Protein AF-A0A6N2LBJ3-F1 (afdb_monomer_lite)

Foldseek 3Di:
DDPVVVCVVCVQVVVLVVCCVPPVPCSPPRPPVPDDPVPDPVVVVVLVVVLVPDDDDPDDPQKDKDFQDDPPDDADDPDDFPQWGNWDDDPPDRDIDTGDGFPRSVVRVCVVQQQDDDDDPDPGDDDDDDDPDQFDWDADPRTIITMDGNVGRPDHDRDPSHDDPPDDDDPD

pLDDT: mean 72.9, std 18.28, range [30.58, 94.81]

Structure (mmCIF, N/CA/C/O backbone):
data_AF-A0A6N2LBJ3-F1
#
_entry.id   AF-A0A6N2LBJ3-F1
#
loop_
_atom_site.group_PDB
_atom_site.id
_atom_site.type_symbol
_atom_site.label_atom_id
_atom_site.label_alt_id
_atom_site.label_comp_id
_atom_site.label_asym_id
_atom_site.label_entity_id
_atom_site.label_seq_id
_atom_site.pdbx_PDB_ins_code
_atom_site.Cartn_x
_atom_site.Cartn_y
_atom_site.Cartn_z
_atom_site.occupancy
_atom_site.B_iso_or_equiv
_atom_site.auth_seq_id
_atom_site.auth_comp_id
_atom_site.auth_asym_id
_atom_site.auth_atom_id
_atom_site.pdbx_PDB_model_num
ATOM 1 N N . MET A 1 1 ? 13.297 -5.757 29.229 1.00 62.41 1 MET A N 1
ATOM 2 C CA . MET A 1 1 ? 13.564 -4.381 28.746 1.00 62.41 1 MET A CA 1
ATOM 3 C C . MET A 1 1 ? 12.261 -3.827 28.187 1.00 62.41 1 MET A C 1
ATOM 5 O O . MET A 1 1 ? 11.636 -4.524 27.401 1.00 62.41 1 MET A O 1
ATOM 9 N N . THR A 1 2 ? 11.786 -2.661 28.629 1.00 90.44 2 THR A N 1
ATOM 10 C CA . THR A 1 2 ? 10.512 -2.104 28.129 1.00 90.44 2 THR A CA 1
ATOM 11 C C . THR A 1 2 ? 10.765 -1.243 26.895 1.00 90.44 2 THR A C 1
ATOM 13 O O . THR A 1 2 ? 11.829 -0.637 26.773 1.00 90.44 2 THR A O 1
ATOM 16 N N . PHE A 1 3 ? 9.781 -1.131 25.996 1.00 77.00 3 PHE A N 1
ATOM 17 C CA . PHE A 1 3 ? 9.889 -0.244 24.828 1.00 77.00 3 PHE A CA 1
ATOM 18 C C . PHE A 1 3 ? 10.229 1.198 25.238 1.00 77.00 3 PHE A C 1
ATOM 20 O O . PHE A 1 3 ? 11.036 1.860 24.594 1.00 77.00 3 PHE A O 1
ATOM 27 N N . LYS A 1 4 ? 9.681 1.661 26.369 1.00 82.50 4 LYS A N 1
ATOM 28 C CA . LYS A 1 4 ? 9.982 2.980 26.935 1.00 82.50 4 LYS A CA 1
ATOM 29 C C . LYS A 1 4 ? 11.459 3.128 27.316 1.00 82.50 4 LYS A C 1
ATOM 31 O O . LYS A 1 4 ? 12.048 4.155 26.995 1.00 82.50 4 LYS A O 1
ATOM 36 N N . SER A 1 5 ? 12.066 2.127 27.964 1.00 87.00 5 SER A N 1
ATOM 37 C CA . SER A 1 5 ? 13.490 2.207 28.322 1.00 87.00 5 SER A CA 1
ATOM 38 C C . SER A 1 5 ? 14.385 2.121 27.086 1.00 87.00 5 SER A C 1
ATOM 40 O O . SER A 1 5 ? 15.356 2.862 26.999 1.00 87.00 5 SER A O 1
ATOM 42 N N . TRP A 1 6 ? 14.025 1.286 26.107 1.00 89.00 6 TRP A N 1
ATOM 43 C CA . TRP A 1 6 ? 14.729 1.192 24.825 1.00 89.00 6 TRP A CA 1
ATOM 44 C C . TRP A 1 6 ? 14.686 2.517 24.050 1.00 89.00 6 TRP A C 1
ATOM 46 O O . TRP A 1 6 ? 15.709 2.995 23.573 1.00 89.00 6 TRP A O 1
ATOM 56 N N . LEU A 1 7 ? 13.520 3.167 23.994 1.00 83.31 7 LEU A N 1
ATOM 57 C CA . LEU A 1 7 ? 13.337 4.427 23.274 1.00 83.31 7 LEU A CA 1
ATOM 58 C C . LEU A 1 7 ? 14.059 5.611 23.946 1.00 83.31 7 LEU A C 1
ATOM 60 O O . LEU A 1 7 ? 14.449 6.560 23.271 1.00 83.31 7 LEU A O 1
ATOM 64 N N . HIS A 1 8 ? 14.231 5.589 25.270 1.00 83.19 8 HIS A N 1
ATOM 65 C CA . HIS A 1 8 ? 15.013 6.607 25.988 1.00 83.19 8 HIS A CA 1
ATOM 66 C C . HIS A 1 8 ? 16.525 6.448 25.792 1.00 83.19 8 HIS A C 1
ATOM 68 O O . HIS A 1 8 ? 17.250 7.432 25.876 1.00 83.19 8 HIS A O 1
ATOM 74 N N . GLN A 1 9 ? 16.997 5.236 25.498 1.00 87.88 9 GLN A N 1
ATOM 75 C CA . GLN A 1 9 ? 18.412 4.955 25.227 1.00 87.88 9 GLN A CA 1
ATOM 76 C C . GLN A 1 9 ? 18.836 5.318 23.793 1.00 87.88 9 GLN A C 1
ATOM 78 O O . GLN A 1 9 ? 20.005 5.176 23.450 1.00 87.88 9 GLN A O 1
ATOM 83 N N . ARG A 1 10 ? 17.893 5.767 22.956 1.00 81.81 10 ARG A N 1
ATOM 84 C CA . ARG A 1 10 ? 18.060 6.007 21.517 1.00 81.81 10 ARG A CA 1
ATOM 85 C C . ARG A 1 10 ? 17.822 7.490 21.184 1.00 81.81 10 ARG A C 1
ATOM 87 O O . ARG A 1 10 ? 16.743 7.836 20.681 1.00 81.81 10 ARG A O 1
ATOM 94 N N . PRO A 1 11 ? 18.768 8.393 21.506 1.00 78.94 11 PRO A N 1
ATOM 95 C CA . PRO A 1 11 ? 18.626 9.828 21.242 1.00 78.94 11 PRO A CA 1
ATOM 96 C C . PRO A 1 11 ? 18.380 10.142 19.756 1.00 78.94 11 PRO A C 1
ATOM 98 O O . PRO A 1 11 ? 17.649 11.083 19.444 1.00 78.94 11 PRO A O 1
ATOM 101 N N . GLU A 1 12 ? 18.889 9.317 18.840 1.00 71.44 12 GLU A N 1
ATOM 102 C CA . GLU A 1 12 ? 18.659 9.417 17.399 1.00 71.44 12 GLU A CA 1
ATOM 103 C C . GLU A 1 12 ? 17.180 9.220 17.023 1.00 71.44 12 GLU A C 1
ATOM 105 O O . GLU A 1 12 ? 16.628 9.984 16.230 1.00 71.44 12 GLU A O 1
ATOM 110 N N . VAL A 1 13 ? 16.491 8.265 17.658 1.00 77.19 13 VAL A N 1
ATOM 111 C CA . VAL A 1 13 ? 15.068 7.978 17.398 1.00 77.19 13 VAL A CA 1
ATOM 112 C C . VAL A 1 13 ? 14.174 9.078 17.976 1.00 77.19 13 VAL A C 1
ATOM 114 O O . VAL A 1 13 ? 13.151 9.435 17.388 1.00 77.19 13 VAL A O 1
ATOM 117 N N . GLN A 1 14 ? 14.565 9.667 19.109 1.00 74.25 14 GLN A N 1
ATOM 118 C CA . GLN A 1 14 ? 13.879 10.837 19.661 1.00 74.25 14 GLN A CA 1
ATOM 119 C C . GLN A 1 14 ? 14.032 12.047 18.738 1.00 74.25 14 GLN A C 1
ATOM 121 O O . GLN A 1 14 ? 13.033 12.691 18.420 1.00 74.25 14 GLN A O 1
ATOM 126 N N . ALA A 1 15 ? 15.247 12.327 18.261 1.00 67.00 15 ALA A N 1
ATOM 127 C CA . ALA A 1 15 ? 15.507 13.419 17.325 1.00 67.00 15 ALA A CA 1
ATOM 128 C C . ALA A 1 15 ? 14.689 13.263 16.033 1.00 67.00 15 ALA A C 1
ATOM 130 O O . ALA A 1 15 ? 14.056 14.218 15.587 1.00 67.00 15 ALA A O 1
ATOM 131 N N . ILE A 1 16 ? 14.612 12.039 15.504 1.00 63.88 16 ILE A N 1
ATOM 132 C CA . ILE A 1 16 ? 13.735 11.642 14.396 1.00 63.88 16 ILE A CA 1
ATOM 133 C C . ILE A 1 16 ? 12.260 11.950 14.696 1.00 63.88 16 ILE A C 1
ATOM 135 O O . ILE A 1 16 ? 11.566 12.587 13.907 1.00 63.88 16 ILE A O 1
ATOM 139 N N . LYS A 1 17 ? 11.755 11.532 15.859 1.00 70.56 17 LYS A N 1
ATOM 140 C CA . LYS A 1 17 ? 10.356 11.757 16.250 1.00 70.56 17 LYS A CA 1
ATOM 141 C C . LYS A 1 17 ? 10.015 13.250 16.326 1.00 70.56 17 LYS A C 1
ATOM 143 O O . LYS A 1 17 ? 8.909 13.648 15.954 1.00 70.56 17 LYS A O 1
ATOM 148 N N . TRP A 1 18 ? 10.944 14.071 16.811 1.00 61.84 18 TRP A N 1
ATOM 149 C CA . TRP A 1 18 ? 10.791 15.526 16.858 1.00 61.84 18 TRP A CA 1
ATOM 150 C C . TRP A 1 18 ? 10.906 16.166 15.471 1.00 61.84 18 TRP A C 1
ATOM 152 O O . TRP A 1 18 ? 10.108 17.048 15.146 1.00 61.84 18 TRP A O 1
ATOM 162 N N . SER A 1 19 ? 11.824 15.693 14.624 1.00 57.94 19 SER A N 1
ATOM 163 C CA . SER A 1 19 ? 12.007 16.215 13.266 1.00 57.94 19 SER A CA 1
ATOM 164 C C . SER A 1 19 ? 10.807 15.918 12.365 1.00 57.94 19 SER A C 1
ATOM 166 O O . SER A 1 19 ? 10.361 16.820 11.661 1.00 57.94 19 SER A O 1
ATOM 168 N N . ILE A 1 20 ? 10.198 14.730 12.471 1.00 58.88 20 ILE A N 1
ATOM 169 C CA . ILE A 1 20 ? 8.958 14.369 11.757 1.00 58.88 20 ILE A CA 1
ATOM 170 C C . ILE A 1 20 ?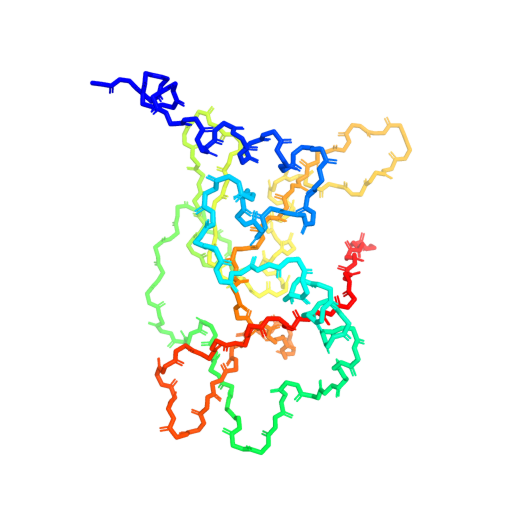 7.823 15.347 12.087 1.00 58.88 20 ILE A C 1
ATOM 172 O O . ILE A 1 20 ? 7.071 15.750 11.201 1.00 58.88 20 ILE A O 1
ATOM 176 N N . ARG A 1 21 ? 7.694 15.745 13.360 1.00 59.72 21 ARG A N 1
ATOM 177 C CA . ARG A 1 21 ? 6.622 16.645 13.817 1.00 59.72 21 ARG A CA 1
ATOM 178 C C . ARG A 1 21 ? 6.815 18.088 13.371 1.00 59.72 21 ARG A C 1
ATOM 180 O O . ARG A 1 21 ? 5.830 18.773 13.127 1.00 59.72 21 ARG A O 1
ATOM 187 N N . LEU A 1 22 ? 8.061 18.551 13.309 1.00 52.19 22 LEU A N 1
ATOM 188 C CA . LEU A 1 22 ? 8.379 19.954 13.041 1.00 52.19 22 LEU A CA 1
ATOM 189 C C . LEU A 1 22 ? 8.656 20.222 11.558 1.00 52.19 22 LEU A C 1
ATOM 191 O O . LEU A 1 22 ? 8.370 21.314 11.074 1.00 52.19 22 LEU A O 1
ATOM 195 N N . ARG A 1 23 ? 9.247 19.258 10.842 1.00 56.25 23 ARG A N 1
ATOM 196 C CA . ARG A 1 23 ? 9.710 19.387 9.450 1.00 56.25 23 ARG A CA 1
ATOM 197 C C . ARG A 1 23 ? 9.672 18.025 8.734 1.00 56.25 23 ARG A C 1
ATOM 199 O O . ARG A 1 23 ? 10.729 17.439 8.496 1.00 56.25 23 ARG A O 1
ATOM 206 N N . PRO A 1 24 ? 8.484 17.528 8.344 1.00 52.44 24 PRO A N 1
ATOM 207 C CA . PRO A 1 24 ? 8.323 16.187 7.771 1.00 52.44 24 PRO A CA 1
ATOM 208 C C . PRO A 1 24 ? 9.197 15.914 6.530 1.00 52.44 24 PRO A C 1
ATOM 210 O O . PRO A 1 24 ? 9.611 14.780 6.325 1.00 52.44 24 PRO A O 1
ATOM 213 N N . GLY A 1 25 ? 9.564 16.940 5.750 1.00 47.69 25 GLY A N 1
ATOM 214 C CA . GLY A 1 25 ? 10.448 16.798 4.581 1.00 47.69 25 GLY A CA 1
ATOM 215 C C . GLY A 1 25 ? 11.942 16.591 4.884 1.00 47.69 25 GLY A C 1
ATOM 216 O O . GLY A 1 25 ? 12.668 16.119 4.019 1.00 47.69 25 GLY A O 1
ATOM 217 N N . ARG A 1 26 ? 12.422 16.900 6.099 1.00 50.78 26 ARG A N 1
ATOM 218 C CA . ARG A 1 26 ? 13.834 16.700 6.503 1.00 50.78 26 ARG A CA 1
ATOM 219 C C . ARG A 1 26 ? 14.096 15.340 7.152 1.00 50.78 26 ARG A C 1
ATOM 221 O O . ARG A 1 26 ? 15.224 15.053 7.539 1.00 50.78 26 ARG A O 1
ATOM 228 N N . PHE A 1 27 ? 13.077 14.497 7.289 1.00 50.72 27 PHE A N 1
ATOM 229 C CA . PHE A 1 27 ? 13.202 13.215 7.979 1.00 50.72 27 PHE A CA 1
ATOM 230 C C . PHE A 1 27 ? 14.211 12.258 7.312 1.00 50.72 27 PHE A C 1
ATOM 232 O O . PHE A 1 27 ? 14.890 11.509 8.006 1.00 50.72 27 PHE A O 1
ATOM 239 N N . PHE A 1 28 ? 14.382 12.346 5.992 1.00 48.75 28 PHE A N 1
ATOM 240 C CA . PHE A 1 28 ? 15.363 11.548 5.247 1.00 48.75 28 PHE A CA 1
ATOM 241 C C . PHE A 1 28 ? 16.806 12.071 5.340 1.00 48.75 28 PHE A C 1
ATOM 243 O O . PHE A 1 28 ? 17.708 11.464 4.773 1.00 48.75 28 PHE A O 1
ATOM 250 N N . THR A 1 29 ? 17.045 13.184 6.042 1.00 46.34 29 THR A N 1
ATOM 251 C CA . THR A 1 29 ? 18.390 13.757 6.195 1.00 46.34 29 THR A CA 1
ATOM 252 C C . THR A 1 29 ? 18.971 13.424 7.567 1.00 46.34 29 THR A C 1
ATOM 254 O O . THR A 1 29 ? 18.375 13.733 8.600 1.00 46.34 29 THR A O 1
ATOM 257 N N . ILE A 1 30 ? 20.151 12.797 7.584 1.00 48.06 30 ILE A N 1
ATOM 258 C CA . ILE A 1 30 ? 20.900 12.496 8.814 1.00 48.06 30 ILE A CA 1
ATOM 259 C C . ILE A 1 30 ? 21.291 13.827 9.489 1.00 48.06 30 ILE A C 1
ATOM 261 O O . ILE A 1 30 ? 21.749 14.731 8.780 1.00 48.06 30 ILE A O 1
ATOM 265 N N . PRO A 1 31 ? 21.130 13.992 10.818 1.00 54.44 31 PRO A N 1
ATOM 266 C CA . PRO A 1 31 ? 21.597 15.178 11.540 1.00 54.44 31 PRO A CA 1
ATOM 267 C C . PRO A 1 31 ? 23.095 15.427 11.318 1.00 54.44 31 PRO A C 1
ATOM 269 O O . PRO A 1 31 ? 23.885 14.492 11.402 1.00 54.44 31 PRO A O 1
ATOM 272 N N . GLU A 1 32 ? 23.495 16.681 11.083 1.00 52.91 32 GLU A N 1
ATOM 273 C CA . GLU A 1 32 ? 24.886 17.069 10.767 1.00 52.91 32 GLU A CA 1
ATOM 274 C C . GLU A 1 32 ? 25.928 16.519 11.750 1.00 52.91 32 GLU A C 1
ATOM 276 O O . GLU A 1 32 ? 26.997 16.096 11.326 1.00 52.91 32 GLU A O 1
ATOM 281 N N . GLY A 1 33 ? 25.604 16.440 13.045 1.00 53.94 33 GLY A N 1
ATOM 282 C CA . GLY A 1 33 ? 26.514 15.919 14.075 1.00 53.94 33 GLY A CA 1
ATOM 283 C C . GLY A 1 33 ? 26.801 14.412 14.006 1.00 53.94 33 GLY A C 1
ATOM 284 O O . GLY A 1 33 ? 27.614 13.924 14.783 1.00 53.94 33 GLY A O 1
ATOM 285 N N . LEU A 1 34 ? 26.134 13.676 13.111 1.00 52.09 34 LEU A N 1
ATOM 286 C CA . LEU A 1 34 ? 26.335 12.241 12.876 1.00 52.09 34 LEU A CA 1
ATOM 287 C C . LEU A 1 34 ? 26.928 11.946 11.484 1.00 52.09 34 LEU A C 1
ATOM 289 O O . LEU A 1 34 ? 27.088 10.777 11.135 1.00 52.09 34 LEU A O 1
ATOM 293 N N . ARG A 1 35 ? 27.235 12.976 10.680 1.00 48.31 35 ARG A N 1
ATOM 294 C CA . ARG A 1 35 ? 27.791 12.825 9.325 1.00 48.31 35 ARG A CA 1
ATOM 295 C C . ARG A 1 35 ? 29.319 12.743 9.364 1.00 48.31 35 ARG A C 1
ATOM 297 O O . ARG A 1 35 ? 29.972 13.461 10.118 1.00 48.31 35 ARG A O 1
ATOM 304 N N . THR A 1 36 ? 29.908 11.902 8.516 1.00 45.16 36 THR A N 1
ATOM 305 C CA . THR A 1 36 ? 31.352 11.942 8.240 1.00 45.16 36 THR A CA 1
ATOM 306 C C . THR A 1 36 ? 31.714 13.254 7.519 1.00 45.16 36 THR A C 1
ATOM 308 O O . THR A 1 36 ? 30.928 13.692 6.678 1.00 45.16 36 THR A O 1
ATOM 311 N N . PRO A 1 37 ? 32.892 13.871 7.762 1.00 46.31 37 PRO A N 1
ATOM 312 C CA . PRO A 1 37 ? 33.251 15.208 7.251 1.00 46.31 37 PRO A CA 1
ATOM 313 C C . PRO A 1 37 ? 33.199 15.423 5.723 1.00 46.31 37 PRO A C 1
ATOM 315 O O . PRO A 1 37 ? 33.347 16.552 5.266 1.00 46.31 37 PRO A O 1
ATOM 318 N N . GLN A 1 38 ? 33.003 14.371 4.924 1.00 43.09 38 GLN A N 1
ATOM 319 C CA . GLN A 1 38 ? 32.911 14.446 3.462 1.00 43.09 38 GLN A CA 1
ATOM 320 C C . GLN A 1 38 ? 31.511 14.784 2.919 1.00 43.09 38 GLN A C 1
ATOM 322 O O . GLN A 1 38 ? 31.403 15.157 1.755 1.00 43.09 38 GLN A O 1
ATOM 327 N N . GLU A 1 39 ? 30.452 14.725 3.730 1.00 43.53 39 GLU A N 1
ATOM 328 C CA . GLU A 1 39 ? 29.080 15.050 3.301 1.00 43.53 39 GLU A CA 1
ATOM 329 C C . GLU A 1 39 ? 28.678 16.462 3.749 1.00 43.53 39 GLU A C 1
ATOM 331 O O . GLU A 1 39 ? 27.759 16.672 4.545 1.00 43.53 39 GLU A O 1
ATOM 336 N N . SER A 1 40 ? 29.425 17.457 3.272 1.00 44.34 40 SER A N 1
ATOM 337 C CA . SER A 1 40 ? 29.132 18.865 3.524 1.00 44.34 40 SER A CA 1
ATOM 338 C C . SER A 1 40 ? 27.901 19.333 2.732 1.00 44.34 40 SER A C 1
ATOM 340 O O . SER A 1 40 ? 27.560 18.797 1.676 1.00 44.34 40 SER A O 1
ATOM 342 N N . GLN A 1 41 ? 27.239 20.361 3.272 1.00 49.75 41 GLN A N 1
ATOM 343 C CA . GLN A 1 41 ? 25.967 21.003 2.886 1.00 49.75 41 GLN A CA 1
ATOM 344 C C . GLN A 1 41 ? 25.716 21.245 1.380 1.00 49.75 41 GLN A C 1
ATOM 346 O O . GLN A 1 41 ? 24.588 21.528 0.978 1.00 49.75 41 GLN A O 1
ATOM 351 N N . HIS A 1 42 ? 26.737 21.113 0.536 1.00 45.78 42 HIS A N 1
ATOM 352 C CA . HIS A 1 42 ? 26.628 21.183 -0.916 1.00 45.78 42 HIS A CA 1
ATOM 353 C C . HIS A 1 42 ? 25.847 19.996 -1.508 1.00 45.78 42 HIS A C 1
ATOM 355 O O . HIS A 1 42 ? 25.098 20.176 -2.465 1.00 45.78 42 HIS A O 1
ATOM 361 N N . GLY A 1 43 ? 25.958 18.800 -0.915 1.00 49.03 43 GLY A N 1
ATOM 362 C CA . GLY A 1 43 ? 25.286 17.592 -1.411 1.00 49.03 43 GLY A CA 1
ATOM 363 C C . GLY A 1 43 ? 23.758 17.668 -1.348 1.00 49.03 43 GLY A C 1
ATOM 364 O O . GLY A 1 43 ? 23.089 17.281 -2.301 1.00 49.03 43 GLY A O 1
ATOM 365 N N . ASP A 1 44 ? 23.207 18.239 -0.272 1.00 48.72 44 ASP A N 1
ATOM 366 C CA . ASP A 1 44 ? 21.755 18.322 -0.053 1.00 48.72 44 ASP A CA 1
ATOM 367 C C . ASP A 1 44 ? 21.091 19.354 -0.984 1.00 48.72 44 ASP A C 1
ATOM 369 O O . ASP A 1 44 ? 20.057 19.069 -1.586 1.00 48.72 44 ASP A O 1
ATOM 373 N N . ALA A 1 45 ? 21.706 20.528 -1.171 1.00 53.97 45 ALA A N 1
ATOM 374 C CA . ALA A 1 45 ? 21.191 21.561 -2.076 1.00 53.97 45 ALA A CA 1
ATOM 375 C C . ALA A 1 45 ? 21.307 21.149 -3.554 1.00 53.97 45 ALA A C 1
ATOM 377 O O . ALA A 1 45 ? 20.380 21.372 -4.336 1.00 53.97 45 ALA A O 1
ATOM 378 N N . VAL A 1 46 ? 22.417 20.504 -3.934 1.00 56.12 46 VAL A N 1
ATOM 379 C CA . VAL A 1 46 ? 22.599 19.944 -5.280 1.00 56.12 46 VAL A CA 1
ATOM 380 C C . VAL A 1 46 ? 21.634 18.783 -5.511 1.00 56.12 46 VAL A C 1
ATOM 382 O O . VAL A 1 46 ? 21.038 18.713 -6.584 1.00 56.12 46 VAL A O 1
ATOM 385 N N . MET A 1 47 ? 21.406 17.910 -4.524 1.00 49.94 47 MET A N 1
ATOM 386 C CA . MET A 1 47 ? 20.408 16.841 -4.617 1.00 49.94 47 MET A CA 1
ATOM 387 C C . MET A 1 47 ? 19.001 17.414 -4.789 1.00 49.94 47 MET A C 1
ATOM 389 O O . MET A 1 47 ? 18.303 17.003 -5.710 1.00 49.94 47 MET A O 1
ATOM 393 N N . GLU A 1 48 ? 18.587 18.384 -3.969 1.00 53.16 48 GLU A N 1
ATOM 394 C CA . GLU A 1 48 ? 17.257 18.999 -4.066 1.00 53.16 48 GLU A CA 1
ATOM 395 C C . GLU A 1 48 ? 17.055 19.698 -5.418 1.00 53.16 48 GLU A C 1
ATOM 397 O O . GLU A 1 48 ? 16.028 19.499 -6.070 1.00 53.16 48 GLU A O 1
ATOM 402 N N . ALA A 1 49 ? 18.050 20.459 -5.886 1.00 59.03 49 ALA A N 1
ATOM 403 C CA . ALA A 1 49 ? 18.017 21.085 -7.204 1.00 59.03 49 ALA A CA 1
ATOM 404 C C . ALA A 1 49 ? 17.962 20.037 -8.327 1.00 59.03 49 ALA A C 1
ATOM 406 O O . ALA A 1 49 ? 17.139 20.146 -9.230 1.00 59.03 49 ALA A O 1
ATOM 407 N N . THR A 1 50 ? 18.764 18.975 -8.248 1.00 52.69 50 THR A N 1
ATOM 408 C CA . THR A 1 50 ? 18.769 17.903 -9.254 1.00 52.69 50 THR A CA 1
ATOM 409 C C . THR A 1 50 ? 17.439 17.148 -9.268 1.00 52.69 50 THR A C 1
ATOM 411 O O . THR A 1 50 ? 16.905 16.870 -10.337 1.00 52.69 50 THR A O 1
ATOM 414 N N . VAL A 1 51 ? 16.861 16.849 -8.102 1.00 52.97 51 VAL A N 1
ATOM 415 C CA . VAL A 1 51 ? 15.553 16.191 -7.962 1.00 52.97 51 VAL A CA 1
ATOM 416 C C . VAL A 1 51 ? 14.433 17.059 -8.539 1.00 52.97 51 VAL A C 1
ATOM 418 O O . VAL A 1 51 ? 13.605 16.548 -9.286 1.00 52.97 51 VAL A O 1
ATOM 421 N N . ARG A 1 52 ? 14.441 18.375 -8.286 1.00 52.78 52 ARG A N 1
ATOM 422 C CA . ARG A 1 52 ? 13.443 19.309 -8.841 1.00 52.78 52 ARG A CA 1
ATOM 423 C C . ARG A 1 52 ? 13.499 19.441 -10.363 1.00 52.78 52 ARG A C 1
ATOM 425 O O . ARG A 1 52 ? 12.472 19.708 -10.977 1.00 52.78 52 ARG A O 1
ATOM 432 N N . VAL A 1 53 ? 14.680 19.294 -10.963 1.00 50.34 53 VAL A N 1
ATOM 433 C CA . VAL A 1 53 ? 14.884 19.451 -12.415 1.00 50.34 53 VAL A CA 1
ATOM 434 C C . VAL A 1 53 ? 14.646 18.131 -13.167 1.00 50.34 53 VAL A C 1
ATOM 436 O O . VAL A 1 53 ? 14.466 18.131 -14.385 1.00 50.34 53 VAL A O 1
ATOM 439 N N . ARG A 1 54 ? 14.587 16.991 -12.463 1.00 53.97 54 ARG A N 1
ATOM 440 C CA . ARG A 1 54 ? 14.270 15.688 -13.062 1.00 53.97 54 ARG A CA 1
ATOM 441 C C . ARG A 1 54 ? 12.799 15.627 -13.473 1.00 53.97 54 ARG A C 1
ATOM 443 O O . ARG A 1 54 ? 11.918 15.328 -12.676 1.00 53.97 54 ARG A O 1
ATOM 450 N N . ASN A 1 55 ? 12.558 15.845 -14.758 1.00 46.88 55 ASN A N 1
ATOM 451 C CA . ASN A 1 55 ? 11.337 15.455 -15.449 1.00 46.88 55 ASN A CA 1
ATOM 452 C C . ASN A 1 55 ? 11.641 14.194 -16.272 1.00 46.88 55 ASN A C 1
ATOM 454 O O . ASN A 1 55 ? 12.568 14.195 -17.081 1.00 46.88 55 ASN A O 1
ATOM 458 N N . GLY A 1 56 ? 10.901 13.109 -16.050 1.00 52.28 56 GLY A N 1
ATOM 459 C CA . GLY A 1 56 ? 11.086 11.865 -16.791 1.00 52.28 56 GLY A CA 1
ATOM 460 C C . GLY A 1 56 ? 9.942 10.881 -16.575 1.00 52.28 56 GLY A C 1
ATOM 461 O O . GLY A 1 56 ? 9.308 10.862 -15.522 1.00 52.28 56 GLY A O 1
ATOM 462 N N . SER A 1 57 ? 9.681 10.050 -17.585 1.00 57.84 57 SER A N 1
ATOM 463 C CA . SER A 1 57 ? 8.746 8.928 -17.472 1.00 57.84 57 SER A CA 1
ATOM 464 C C . SER A 1 57 ? 9.421 7.772 -16.734 1.00 57.84 57 SER A C 1
ATOM 466 O O . SER A 1 57 ? 10.481 7.310 -17.149 1.00 57.84 57 SER A O 1
ATOM 468 N N . VAL A 1 58 ? 8.797 7.280 -15.660 1.00 62.97 58 VAL A N 1
ATOM 469 C CA . VAL A 1 58 ? 9.258 6.083 -14.919 1.00 62.97 58 VAL A CA 1
ATOM 470 C C . VAL A 1 58 ? 9.066 4.808 -15.752 1.00 62.97 58 VAL A C 1
ATOM 472 O O . VAL A 1 58 ? 9.749 3.807 -15.550 1.00 62.97 58 VAL A O 1
ATOM 475 N N . LEU A 1 59 ? 8.144 4.850 -16.716 1.00 68.00 59 LEU A N 1
ATOM 476 C CA . LEU A 1 59 ? 7.947 3.800 -17.706 1.00 68.00 59 LEU A CA 1
ATOM 477 C C . LEU A 1 59 ? 8.838 4.099 -18.911 1.00 68.00 59 LEU A C 1
ATOM 479 O O . LEU A 1 59 ? 8.556 5.016 -19.689 1.00 68.00 59 LEU A O 1
ATOM 483 N N . GLY A 1 60 ? 9.921 3.336 -19.035 1.00 70.50 60 GLY A N 1
ATOM 484 C CA . GLY A 1 60 ? 10.888 3.435 -20.121 1.00 70.50 60 GLY A CA 1
ATOM 485 C C . GLY A 1 60 ? 10.972 2.153 -20.945 1.00 70.50 60 GLY A C 1
ATOM 486 O O . GLY A 1 60 ? 10.362 1.126 -20.639 1.00 70.50 60 GLY A O 1
ATOM 487 N N . LYS A 1 61 ? 11.770 2.195 -22.015 1.00 74.62 61 LYS A N 1
ATOM 488 C CA . LYS A 1 61 ? 12.103 0.990 -22.782 1.00 74.62 61 LYS A CA 1
ATOM 489 C C . LYS A 1 61 ? 12.817 -0.007 -21.861 1.00 74.62 61 LYS A C 1
ATOM 491 O O . LYS A 1 61 ? 13.774 0.357 -21.190 1.00 74.62 61 LYS A O 1
ATOM 496 N N . GLY A 1 62 ? 12.360 -1.258 -21.849 1.00 79.69 62 GLY A N 1
ATOM 497 C CA . GLY A 1 62 ? 12.899 -2.286 -20.954 1.00 79.69 62 GLY A CA 1
ATOM 498 C C . GLY A 1 62 ? 12.296 -2.274 -19.547 1.00 79.69 62 GLY A C 1
ATOM 499 O O . GLY A 1 62 ? 12.792 -2.992 -18.686 1.00 79.69 62 GLY A O 1
ATOM 500 N N . SER A 1 63 ? 11.230 -1.511 -19.299 1.00 83.19 63 SER A N 1
ATOM 501 C CA . SER A 1 63 ? 10.392 -1.678 -18.110 1.00 83.19 63 SER A CA 1
ATOM 502 C C . SER A 1 63 ? 9.322 -2.747 -18.348 1.00 83.19 63 SER A C 1
ATOM 504 O O . SER A 1 63 ? 8.744 -2.830 -19.431 1.00 83.19 63 SER A O 1
ATOM 506 N N . ILE A 1 64 ? 9.022 -3.536 -17.321 1.00 88.62 64 ILE A N 1
ATOM 507 C CA . ILE A 1 64 ? 7.888 -4.465 -17.290 1.00 88.62 64 ILE A CA 1
ATOM 508 C C . ILE A 1 64 ? 6.993 -4.162 -16.091 1.00 88.62 64 ILE A C 1
ATOM 510 O O . ILE A 1 64 ? 7.441 -3.605 -15.087 1.00 88.62 64 ILE A O 1
ATOM 514 N N . LEU A 1 65 ? 5.729 -4.563 -16.188 1.00 89.69 65 LEU A N 1
ATOM 515 C CA . LEU A 1 65 ? 4.764 -4.454 -15.103 1.00 89.69 65 LEU A CA 1
ATOM 516 C C . LEU A 1 65 ? 4.527 -5.822 -14.485 1.00 89.69 65 LEU A C 1
ATOM 518 O O . LEU A 1 65 ? 4.093 -6.759 -15.153 1.00 89.69 65 LEU A O 1
ATOM 522 N N . LYS A 1 66 ? 4.784 -5.921 -13.186 1.00 90.06 66 LYS A N 1
ATOM 523 C CA . LYS A 1 66 ? 4.451 -7.093 -12.385 1.00 90.06 66 LYS A CA 1
ATOM 524 C C . LYS A 1 66 ? 3.214 -6.772 -11.559 1.00 90.06 66 LYS A C 1
ATOM 526 O O . LYS A 1 66 ? 3.195 -5.790 -10.825 1.00 90.06 66 LYS A O 1
ATOM 531 N N . MET A 1 67 ? 2.184 -7.602 -11.659 1.00 89.12 67 MET A N 1
ATOM 532 C CA . MET A 1 67 ? 0.984 -7.453 -10.836 1.00 89.12 67 MET A CA 1
ATOM 533 C C . MET A 1 67 ? 1.339 -7.631 -9.350 1.00 89.12 67 MET A C 1
ATOM 535 O O . MET A 1 67 ? 2.087 -8.548 -9.002 1.00 89.12 67 MET A O 1
ATOM 539 N N . TYR A 1 68 ? 0.822 -6.763 -8.473 1.00 87.00 68 TYR A N 1
ATOM 540 C CA . TYR A 1 68 ? 1.065 -6.873 -7.023 1.00 87.00 68 TYR A CA 1
ATOM 541 C C . TYR A 1 68 ? 0.410 -8.119 -6.421 1.00 87.00 68 TYR A C 1
ATOM 543 O O . TYR A 1 68 ? 0.941 -8.712 -5.484 1.00 87.00 68 TYR A O 1
ATOM 551 N N . PHE A 1 69 ? -0.744 -8.501 -6.961 1.00 81.38 69 PHE A N 1
ATOM 552 C CA . PHE A 1 69 ? -1.515 -9.659 -6.544 1.00 81.38 69 PHE A CA 1
ATOM 553 C C . PHE A 1 69 ? -1.794 -10.528 -7.765 1.00 81.38 69 PHE A C 1
ATOM 555 O O . PHE A 1 69 ? -2.560 -10.120 -8.627 1.00 81.38 69 PHE A O 1
ATOM 562 N N . PHE A 1 70 ? -1.176 -11.703 -7.862 1.00 76.81 70 PHE A N 1
ATOM 563 C CA . PHE A 1 70 ? -1.421 -12.611 -8.981 1.00 76.81 70 PHE A CA 1
ATOM 564 C C . PHE A 1 70 ? -2.566 -13.593 -8.664 1.00 76.81 70 PHE A C 1
ATOM 566 O O . PHE A 1 70 ? -2.707 -14.016 -7.510 1.00 76.81 70 PHE A O 1
ATOM 573 N N . PRO A 1 71 ? -3.379 -13.995 -9.662 1.00 72.81 71 PRO A N 1
ATOM 574 C CA . PRO A 1 71 ? -4.406 -15.018 -9.481 1.00 72.81 71 PRO A CA 1
ATOM 575 C C . PRO A 1 71 ? -3.824 -16.305 -8.880 1.00 72.81 71 PRO A C 1
ATOM 577 O O . PRO A 1 71 ? -2.820 -16.823 -9.360 1.00 72.81 71 PRO A O 1
ATOM 580 N N . GLY A 1 72 ? -4.443 -16.815 -7.813 1.00 74.19 72 GLY A N 1
ATOM 581 C CA . GLY A 1 72 ? -3.968 -18.006 -7.097 1.00 74.19 72 GLY A CA 1
ATOM 582 C C . GLY A 1 72 ? -2.948 -17.734 -5.983 1.00 74.19 72 GLY A C 1
ATOM 583 O O . GLY A 1 72 ? -2.544 -18.672 -5.292 1.00 74.19 72 GLY A O 1
ATOM 584 N N . GLN A 1 73 ? -2.556 -16.477 -5.747 1.00 79.50 73 GLN A N 1
ATOM 585 C CA . GLN A 1 73 ? -1.761 -16.123 -4.572 1.00 79.50 73 GLN A CA 1
ATOM 586 C C . GLN A 1 73 ? -2.555 -16.418 -3.291 1.00 79.50 73 GLN A C 1
ATOM 588 O O . GLN A 1 73 ? -3.658 -15.908 -3.095 1.00 79.50 73 GLN A O 1
ATOM 593 N N . ARG A 1 74 ? -1.975 -17.218 -2.388 1.00 76.88 74 ARG A N 1
ATOM 594 C CA . ARG A 1 74 ? -2.569 -17.471 -1.071 1.00 76.88 74 ARG A CA 1
ATOM 595 C C . ARG A 1 74 ? -2.581 -16.179 -0.261 1.00 76.88 74 ARG A C 1
ATOM 597 O O . ARG A 1 74 ? -1.535 -15.569 -0.044 1.00 76.88 74 ARG A O 1
ATOM 604 N N . THR A 1 75 ? -3.756 -15.786 0.206 1.00 76.00 75 THR A N 1
ATOM 605 C CA . THR A 1 75 ? -3.927 -14.691 1.158 1.00 76.00 75 THR A CA 1
ATOM 606 C C . THR A 1 75 ? -4.358 -15.263 2.494 1.00 76.00 75 THR A C 1
ATOM 608 O O . THR A 1 75 ? -5.094 -16.245 2.567 1.00 76.00 75 THR A O 1
ATOM 611 N N . SER A 1 76 ? -3.876 -14.650 3.566 1.00 75.94 76 SER A N 1
ATOM 612 C CA . SER A 1 76 ? -4.351 -14.918 4.916 1.00 75.94 76 SER A CA 1
ATOM 613 C C . SER A 1 76 ? -4.735 -13.566 5.482 1.00 75.94 76 SER A C 1
ATOM 615 O O . SER A 1 76 ? -3.877 -12.825 5.953 1.00 75.94 76 SER A O 1
ATOM 617 N N . SER A 1 77 ? -6.003 -13.193 5.341 1.00 80.69 77 SER A N 1
ATOM 618 C CA . SER A 1 77 ? -6.530 -11.943 5.893 1.00 80.69 77 SER A CA 1
ATOM 619 C C . SER A 1 77 ? -7.339 -12.250 7.148 1.00 80.69 77 SER A C 1
ATOM 621 O O . SER A 1 77 ? -8.153 -13.172 7.145 1.00 80.69 77 SER A O 1
ATOM 623 N N . HIS A 1 78 ? -7.153 -11.463 8.210 1.00 85.81 78 HIS A N 1
ATOM 624 C CA . HIS A 1 78 ? -8.037 -11.535 9.382 1.00 85.81 78 HIS A CA 1
ATOM 625 C C . HIS A 1 78 ? -9.377 -10.858 9.092 1.00 85.81 78 HIS A C 1
ATOM 627 O O . HIS A 1 78 ? -10.420 -11.305 9.559 1.00 85.81 78 HIS A O 1
ATOM 633 N N . ILE A 1 79 ? -9.348 -9.799 8.282 1.00 90.69 79 ILE A N 1
ATOM 634 C CA . ILE A 1 79 ? -10.537 -9.098 7.806 1.00 90.69 79 ILE A CA 1
ATOM 635 C C . ILE A 1 79 ? -10.651 -9.361 6.304 1.00 90.69 79 ILE A C 1
ATOM 637 O O . ILE A 1 79 ? -9.745 -9.044 5.535 1.00 90.69 79 ILE A O 1
ATOM 641 N N . GLN A 1 80 ? -11.750 -9.984 5.888 1.00 92.00 80 GLN A N 1
ATOM 642 C CA . GLN A 1 80 ? -11.979 -10.347 4.492 1.00 92.00 80 GLN A CA 1
ATOM 643 C C . GLN A 1 80 ? -12.612 -9.168 3.755 1.00 92.00 80 GLN A C 1
ATOM 645 O O . GLN A 1 80 ? -13.805 -8.912 3.894 1.00 92.00 80 GLN A O 1
ATOM 650 N N . ILE A 1 81 ? -11.802 -8.442 2.983 1.00 92.38 81 ILE A N 1
ATOM 651 C CA . ILE A 1 81 ? -12.261 -7.363 2.106 1.00 92.38 81 ILE A CA 1
ATOM 652 C C . ILE A 1 81 ? -11.827 -7.695 0.681 1.00 92.38 81 ILE A C 1
ATOM 654 O O . ILE A 1 81 ? -10.644 -7.906 0.403 1.00 92.38 81 ILE A O 1
ATOM 658 N N . HIS A 1 82 ? -12.796 -7.771 -0.232 1.00 90.31 82 HIS A N 1
ATOM 659 C CA . HIS A 1 82 ? -12.525 -8.126 -1.619 1.00 90.31 82 HIS A CA 1
ATOM 660 C C . HIS A 1 82 ? -11.591 -7.097 -2.273 1.00 90.31 82 HIS A C 1
ATOM 662 O O . HIS A 1 82 ? -11.785 -5.889 -2.153 1.00 90.31 82 HIS A O 1
ATOM 668 N N . GLY A 1 83 ? -10.549 -7.576 -2.956 1.00 90.62 83 GLY A N 1
ATOM 669 C CA . GLY A 1 83 ? -9.549 -6.711 -3.581 1.00 90.62 83 GLY A CA 1
ATOM 670 C C . GLY A 1 83 ? -8.597 -6.010 -2.602 1.00 90.62 83 GLY A C 1
ATOM 671 O O . GLY A 1 83 ? -7.835 -5.153 -3.046 1.00 90.62 83 GLY A O 1
ATOM 672 N N . ALA A 1 84 ? -8.616 -6.357 -1.312 1.00 93.00 84 ALA A N 1
ATOM 673 C CA . ALA A 1 84 ? -7.737 -5.837 -0.266 1.00 93.00 84 ALA A CA 1
ATOM 674 C C . ALA A 1 84 ? -7.089 -7.012 0.501 1.00 93.00 84 ALA A C 1
ATOM 676 O O . ALA A 1 84 ? -7.653 -7.534 1.464 1.00 93.00 84 ALA A O 1
ATOM 677 N N . PRO A 1 85 ? -5.920 -7.499 0.055 1.00 91.56 85 PRO A N 1
ATOM 678 C CA . PRO A 1 85 ? -5.283 -8.659 0.662 1.00 91.56 85 PRO A CA 1
ATOM 679 C C . PRO A 1 85 ? -4.586 -8.316 1.982 1.00 91.56 85 PRO A C 1
ATOM 681 O O . PRO A 1 85 ? -4.112 -7.199 2.193 1.00 91.56 85 PRO A O 1
ATOM 684 N N . ASN A 1 86 ? -4.452 -9.327 2.842 1.00 91.81 86 ASN A N 1
ATOM 685 C CA . ASN A 1 86 ? -3.718 -9.267 4.103 1.00 91.81 86 ASN A CA 1
ATOM 686 C C . ASN A 1 86 ? -4.147 -8.082 4.980 1.00 91.81 86 ASN A C 1
ATOM 688 O O . ASN A 1 86 ? -3.293 -7.341 5.458 1.00 91.81 86 ASN A O 1
ATOM 692 N N . VAL A 1 87 ? -5.458 -7.886 5.171 1.00 94.00 87 VAL A N 1
ATOM 693 C CA . VAL A 1 87 ? -5.969 -6.873 6.106 1.00 94.00 87 VAL A CA 1
ATOM 694 C C . VAL A 1 87 ? -5.883 -7.402 7.540 1.00 94.00 87 VAL A C 1
ATOM 696 O O . VAL A 1 87 ? -6.454 -8.454 7.856 1.00 94.00 87 VAL A O 1
ATOM 699 N N . TYR A 1 88 ? -5.201 -6.656 8.409 1.00 94.44 88 TYR A N 1
ATOM 700 C CA . TYR A 1 88 ? -5.046 -6.952 9.835 1.00 94.44 88 TYR A CA 1
ATOM 701 C C . TYR A 1 8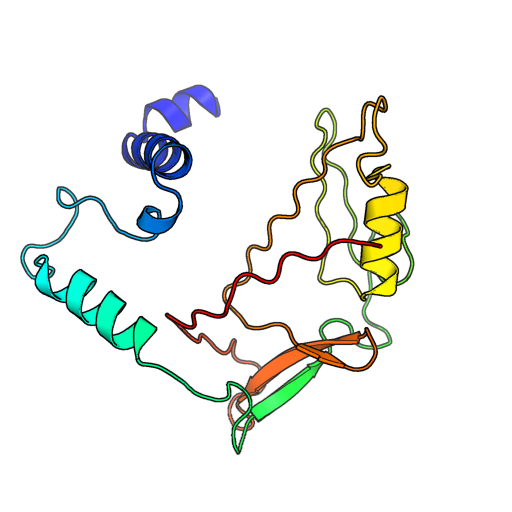8 ? -5.369 -5.725 10.680 1.00 94.44 88 TYR A C 1
ATOM 703 O O . TYR A 1 88 ? -5.080 -4.591 10.296 1.00 94.44 88 TYR A O 1
ATOM 711 N N . LYS A 1 89 ? -5.927 -5.965 11.865 1.00 94.50 89 LYS A N 1
ATOM 712 C CA . LYS A 1 89 ? -6.116 -4.962 12.912 1.00 94.50 89 LYS A CA 1
ATOM 713 C C . LYS A 1 89 ? -5.209 -5.308 14.084 1.00 94.50 89 LYS A C 1
ATOM 715 O O . LYS A 1 89 ? -5.159 -6.462 14.493 1.00 94.50 89 LYS A O 1
ATOM 720 N N . VAL A 1 90 ? -4.525 -4.311 14.631 1.00 94.00 90 VAL A N 1
ATOM 721 C CA . VAL A 1 90 ? -3.752 -4.475 15.864 1.00 94.00 90 VAL A CA 1
ATOM 722 C C . VAL A 1 90 ? -4.710 -4.459 17.058 1.00 94.00 90 VAL A C 1
ATOM 724 O O . VAL A 1 90 ? -5.559 -3.570 17.188 1.00 94.00 90 VAL A O 1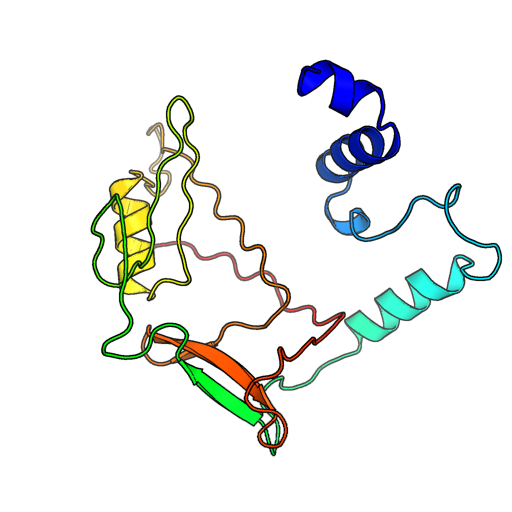
ATOM 727 N N . ASP A 1 91 ? -4.587 -5.439 17.946 1.00 93.00 91 ASP A N 1
ATOM 728 C CA . ASP A 1 91 ? -5.414 -5.508 19.148 1.00 93.00 91 ASP A CA 1
ATOM 729 C C . ASP A 1 91 ? -5.128 -4.340 20.094 1.00 93.00 91 ASP A C 1
ATOM 731 O O . ASP A 1 91 ? -3.988 -3.922 20.277 1.00 93.00 91 ASP A O 1
ATOM 735 N N . GLY A 1 92 ? -6.188 -3.765 20.666 1.00 94.56 92 GLY A N 1
ATOM 736 C CA . GLY A 1 92 ? -6.093 -2.607 21.562 1.00 94.56 92 GLY A CA 1
ATOM 737 C C . GLY A 1 92 ? -5.782 -1.260 20.891 1.00 94.56 92 GLY A C 1
ATOM 738 O O . GLY A 1 92 ? -5.847 -0.238 21.569 1.00 94.56 92 GLY A O 1
ATOM 739 N N . TYR A 1 93 ? -5.511 -1.214 19.579 1.00 94.44 93 TYR A N 1
ATOM 740 C CA . TYR A 1 93 ? -5.160 0.025 18.872 1.00 94.44 93 TYR A CA 1
ATOM 741 C C . TYR A 1 93 ? -5.996 0.244 17.598 1.00 94.44 93 TYR A C 1
ATOM 743 O O . TYR A 1 93 ? -6.375 -0.715 16.924 1.00 94.44 93 TYR A O 1
ATOM 751 N N . PRO A 1 94 ? -6.268 1.503 17.199 1.00 92.00 94 PRO A N 1
ATOM 752 C CA . PRO A 1 94 ? -6.923 1.827 15.930 1.00 92.00 94 PRO A CA 1
ATOM 753 C C . PRO A 1 94 ? -5.914 1.806 14.766 1.00 92.00 94 PRO A C 1
ATOM 755 O O . PRO A 1 94 ? -5.871 2.726 13.952 1.00 92.00 94 PRO A O 1
ATOM 758 N N . VAL A 1 95 ? -5.061 0.782 14.722 1.00 94.44 95 VAL A N 1
ATOM 759 C CA . VAL A 1 95 ? -4.005 0.617 13.719 1.00 94.44 95 VAL A CA 1
ATOM 760 C C . VAL A 1 95 ? -4.324 -0.607 12.879 1.00 94.44 95 VAL A C 1
ATOM 762 O O . VAL A 1 95 ? -4.632 -1.674 13.411 1.00 94.44 95 VAL A O 1
ATOM 765 N N . TYR A 1 96 ? -4.241 -0.430 11.566 1.00 94.81 96 TYR A N 1
ATOM 766 C CA . TYR A 1 96 ? -4.526 -1.457 10.578 1.00 94.81 96 TYR A CA 1
ATOM 767 C C . TYR A 1 96 ? -3.346 -1.572 9.621 1.00 94.81 96 TYR A C 1
ATOM 769 O O . TYR A 1 96 ? -2.676 -0.577 9.337 1.00 94.81 96 TYR A O 1
ATOM 777 N N . SER A 1 97 ? -3.107 -2.775 9.119 1.00 94.38 97 SER A N 1
ATOM 778 C CA . SER A 1 97 ? -2.176 -3.026 8.022 1.00 94.38 97 SER A CA 1
ATOM 779 C C . SER A 1 97 ? -2.888 -3.756 6.893 1.00 94.38 97 SER A C 1
ATOM 781 O O . SER A 1 97 ? -3.913 -4.409 7.097 1.00 94.38 97 SER A O 1
ATOM 783 N N . MET A 1 98 ? -2.362 -3.589 5.685 1.00 93.19 98 MET A N 1
ATOM 784 C CA . MET A 1 98 ? -2.900 -4.172 4.467 1.00 93.19 98 MET A CA 1
ATOM 785 C C . MET A 1 98 ? -1.779 -4.310 3.436 1.00 93.19 98 MET A C 1
ATOM 787 O O . MET A 1 98 ? -0.860 -3.489 3.418 1.00 93.19 98 MET A O 1
ATOM 791 N N . ALA A 1 99 ? -1.853 -5.318 2.568 1.00 92.38 99 ALA A N 1
ATOM 792 C CA . ALA A 1 99 ? -1.044 -5.342 1.351 1.00 92.38 99 ALA A CA 1
ATOM 793 C C . ALA A 1 99 ? -1.618 -4.383 0.284 1.00 92.38 99 ALA A C 1
ATOM 795 O O . ALA A 1 99 ? -2.649 -3.751 0.489 1.00 92.38 99 ALA A O 1
ATOM 796 N N . THR A 1 100 ? -0.950 -4.231 -0.861 1.00 92.81 100 THR A N 1
ATOM 797 C CA . THR A 1 100 ? -1.419 -3.316 -1.914 1.00 92.81 100 THR A CA 1
ATOM 798 C C . THR A 1 100 ? -2.828 -3.706 -2.388 1.00 92.81 100 THR A C 1
ATOM 800 O O . THR A 1 100 ? -2.995 -4.811 -2.915 1.00 92.81 100 THR A O 1
ATOM 803 N N . PRO A 1 101 ? -3.841 -2.837 -2.220 1.00 93.81 101 PRO A N 1
ATOM 804 C CA . PRO A 1 101 ? -5.206 -3.135 -2.622 1.00 93.81 101 PRO A CA 1
ATOM 805 C C . PRO A 1 101 ? -5.439 -2.763 -4.090 1.00 93.81 101 PRO A C 1
ATOM 807 O O . PRO A 1 101 ? -4.702 -1.982 -4.686 1.00 93.81 101 PRO A O 1
ATOM 810 N N . THR A 1 102 ? -6.524 -3.271 -4.657 1.00 94.12 102 THR A N 1
ATOM 811 C CA . THR A 1 102 ? -7.183 -2.659 -5.821 1.00 94.12 102 THR A CA 1
ATOM 812 C C . THR A 1 102 ? -7.838 -1.334 -5.427 1.00 94.12 102 THR A C 1
ATOM 814 O O . THR A 1 102 ? -8.095 -1.094 -4.246 1.00 94.12 102 THR A O 1
ATOM 817 N N . ILE A 1 103 ? -8.173 -0.481 -6.400 1.00 93.69 103 ILE A N 1
ATOM 818 C CA . ILE A 1 103 ? -8.917 0.761 -6.118 1.00 93.69 103 ILE A CA 1
ATOM 819 C C . ILE A 1 103 ? -10.257 0.452 -5.430 1.00 93.69 103 ILE A C 1
ATOM 821 O O . ILE A 1 103 ? -10.616 1.121 -4.463 1.00 93.69 103 ILE A O 1
ATOM 825 N N . ALA A 1 104 ? -10.976 -0.580 -5.884 1.00 94.44 104 ALA A N 1
ATOM 826 C CA . ALA A 1 104 ? -12.220 -1.019 -5.252 1.00 94.44 104 ALA A CA 1
ATOM 827 C C . ALA A 1 104 ? -11.983 -1.487 -3.806 1.00 94.44 104 ALA A C 1
ATOM 829 O O . ALA A 1 104 ? -12.635 -0.997 -2.889 1.00 94.44 104 ALA A O 1
ATOM 830 N N . GLY A 1 105 ? -10.984 -2.344 -3.578 1.00 93.94 105 GLY A N 1
ATOM 831 C CA . GLY A 1 105 ? -10.635 -2.811 -2.234 1.00 93.94 105 GLY A CA 1
ATOM 832 C C . GLY A 1 105 ? -10.219 -1.681 -1.290 1.00 93.94 105 GLY A C 1
ATOM 833 O O . GLY A 1 105 ? -10.595 -1.686 -0.122 1.00 93.94 105 GLY A O 1
ATOM 834 N N . ALA A 1 106 ? -9.505 -0.667 -1.786 1.00 93.94 106 ALA A N 1
ATOM 835 C CA . ALA A 1 106 ? -9.155 0.512 -0.997 1.00 93.94 106 ALA A CA 1
ATOM 836 C C . ALA A 1 106 ? -10.401 1.298 -0.550 1.00 93.94 106 ALA A C 1
ATOM 838 O O . ALA A 1 106 ? -10.472 1.728 0.602 1.00 93.94 106 ALA A O 1
ATOM 839 N N . LYS A 1 107 ? -11.398 1.455 -1.432 1.00 93.12 107 LYS A N 1
ATOM 840 C CA . LYS A 1 107 ? -12.683 2.087 -1.088 1.00 93.12 107 LYS A CA 1
ATOM 841 C C . LYS A 1 107 ? -13.429 1.290 -0.020 1.00 93.12 107 LYS A C 1
ATOM 843 O O . LYS A 1 107 ? -13.878 1.879 0.961 1.00 93.12 107 LYS A O 1
ATOM 848 N N . GLU A 1 108 ? -13.481 -0.031 -0.157 1.00 94.56 108 GLU A N 1
ATOM 849 C CA . GLU A 1 108 ? -14.116 -0.913 0.829 1.00 94.56 108 GLU A CA 1
ATOM 850 C C . GLU A 1 108 ? -13.425 -0.852 2.198 1.00 94.56 108 GLU A C 1
ATOM 852 O O . GLU A 1 108 ? -14.087 -0.794 3.232 1.00 94.56 108 GLU A O 1
ATOM 857 N N . VAL A 1 109 ? -12.092 -0.776 2.233 1.00 94.19 109 VAL A N 1
ATOM 858 C CA . VAL A 1 109 ? -11.333 -0.591 3.483 1.00 94.19 109 VAL A CA 1
ATOM 859 C C . VAL A 1 109 ? -11.682 0.739 4.144 1.00 94.19 109 VAL A C 1
ATOM 861 O O . VAL A 1 109 ? -11.896 0.792 5.354 1.00 94.19 109 VAL A O 1
ATOM 864 N N . LEU A 1 110 ? -11.770 1.823 3.374 1.00 92.12 110 LEU A N 1
ATOM 865 C CA . LEU A 1 110 ? -12.147 3.133 3.905 1.00 92.12 110 LEU A CA 1
ATOM 866 C C . LEU A 1 110 ? -13.589 3.138 4.433 1.00 92.12 110 LEU A C 1
ATOM 868 O O . LEU A 1 110 ? -13.831 3.662 5.523 1.00 92.12 110 LEU A O 1
ATOM 872 N N . ALA A 1 111 ? -14.518 2.493 3.725 1.00 90.75 111 ALA A N 1
ATOM 873 C CA . ALA A 1 111 ? -15.894 2.308 4.177 1.00 90.75 111 ALA A CA 1
ATOM 874 C C . ALA A 1 111 ? -15.963 1.477 5.471 1.00 90.75 111 ALA A C 1
ATOM 876 O O . ALA A 1 111 ? -16.627 1.883 6.429 1.00 90.75 111 ALA A O 1
ATOM 877 N N . TYR A 1 112 ? -15.209 0.376 5.548 1.00 92.44 112 TYR A N 1
ATOM 878 C CA . TYR A 1 112 ? -15.075 -0.458 6.746 1.00 92.44 112 TYR A CA 1
ATOM 879 C C . TYR A 1 112 ? -14.550 0.341 7.950 1.00 92.44 112 TYR A C 1
ATOM 881 O O . TYR A 1 112 ? -15.071 0.227 9.062 1.00 92.44 112 TYR A O 1
ATOM 889 N N . LEU A 1 113 ? -13.569 1.220 7.726 1.00 92.06 113 LEU A N 1
ATOM 890 C CA . LEU A 1 113 ? -13.024 2.129 8.741 1.00 92.06 113 LEU A CA 1
ATOM 891 C C . LEU A 1 113 ? -13.925 3.339 9.038 1.00 92.06 113 LEU A C 1
ATOM 893 O O . LEU A 1 113 ? -13.552 4.194 9.846 1.00 92.06 113 LEU A O 1
ATOM 897 N N . LYS A 1 114 ? -15.104 3.414 8.406 1.00 89.00 114 LYS A N 1
ATOM 898 C CA . LYS A 1 114 ? -16.074 4.511 8.520 1.00 89.00 114 LYS A CA 1
ATOM 899 C C . LYS A 1 114 ? -15.474 5.874 8.167 1.00 89.00 114 LYS A C 1
ATOM 901 O O . LYS A 1 114 ? -15.923 6.902 8.680 1.00 89.00 114 LYS A O 1
ATOM 906 N N . ALA A 1 115 ? -14.482 5.893 7.277 1.00 85.62 115 ALA A N 1
ATOM 907 C CA . ALA A 1 115 ? -13.960 7.124 6.708 1.00 85.62 115 ALA A CA 1
ATOM 908 C C . ALA A 1 115 ? -15.067 7.776 5.874 1.00 85.62 115 ALA A C 1
ATOM 910 O O . ALA A 1 115 ? -15.458 7.257 4.832 1.00 85.62 115 ALA A O 1
ATOM 911 N N . LYS A 1 116 ? -15.597 8.903 6.350 1.00 71.56 116 LYS A N 1
ATOM 912 C CA . LYS A 1 116 ? -16.591 9.694 5.622 1.00 71.56 116 LYS A CA 1
ATOM 913 C C . LYS A 1 116 ? -15.985 11.031 5.205 1.00 71.56 116 LYS A C 1
ATOM 915 O O . LYS A 1 116 ? -15.214 11.602 5.985 1.00 71.56 116 LYS A O 1
ATOM 920 N N . PRO A 1 117 ? -16.341 11.562 4.023 1.00 69.75 117 PRO A N 1
ATOM 921 C CA . PRO A 1 117 ? -16.098 12.962 3.711 1.00 69.75 117 PRO A CA 1
ATOM 922 C C . PRO A 1 117 ? -16.678 13.839 4.827 1.00 69.75 117 PRO A C 1
ATOM 924 O O . PRO A 1 117 ? -17.733 13.530 5.387 1.00 69.75 117 PRO A O 1
ATOM 927 N N . LYS A 1 118 ? -15.980 14.920 5.189 1.00 62.59 118 LYS A N 1
ATOM 928 C CA . LYS A 1 118 ? -16.513 15.901 6.141 1.00 62.59 118 LYS A CA 1
ATOM 929 C C . LYS A 1 118 ? -17.735 16.573 5.514 1.00 62.59 118 LYS A C 1
ATOM 931 O O . LYS A 1 118 ? -17.582 17.491 4.719 1.00 62.59 118 LYS A O 1
ATOM 936 N N . ILE A 1 119 ? -18.924 16.125 5.894 1.00 67.31 119 ILE A N 1
ATOM 937 C CA . ILE A 1 119 ? -20.153 16.903 5.743 1.00 67.31 119 ILE A CA 1
ATOM 938 C C . ILE A 1 119 ? -20.178 17.896 6.910 1.00 67.31 119 ILE A C 1
ATOM 940 O O . ILE A 1 119 ? -19.850 17.519 8.042 1.00 67.31 119 ILE A O 1
ATOM 944 N N . GLU A 1 120 ? -20.492 19.164 6.637 1.00 57.00 120 GLU A N 1
ATOM 945 C CA . GLU A 1 120 ? -20.561 20.211 7.663 1.00 57.00 120 GLU A CA 1
ATOM 946 C C . GLU A 1 120 ? -21.423 19.752 8.852 1.00 57.00 120 GLU A C 1
ATOM 948 O O . GLU A 1 120 ? -22.528 19.245 8.684 1.00 57.00 120 GLU A O 1
ATOM 953 N N . GLY A 1 121 ? -20.874 19.862 10.067 1.00 58.72 121 GLY A N 1
ATOM 954 C CA . GLY A 1 121 ? -21.545 19.451 11.306 1.00 58.72 121 GLY A CA 1
ATOM 955 C C . GLY A 1 121 ? -21.373 17.982 11.726 1.00 58.72 121 GLY A C 1
ATOM 956 O O . GLY A 1 121 ? -21.795 17.631 12.825 1.00 58.72 121 GLY A O 1
ATOM 957 N N . SER A 1 122 ? -20.724 17.120 10.929 1.00 59.53 122 SER A N 1
ATOM 958 C CA . SER A 1 122 ? -20.502 15.708 11.290 1.00 59.53 122 SER A CA 1
ATOM 959 C C . SER A 1 122 ? -19.083 15.422 11.809 1.00 59.53 122 SER A C 1
ATOM 961 O O . SER A 1 122 ? -18.081 15.843 11.224 1.00 59.53 122 SER A O 1
ATOM 963 N N . LEU A 1 123 ? -18.984 14.638 12.891 1.00 59.25 123 LEU A N 1
ATOM 964 C CA . LEU A 1 123 ? -17.730 14.058 13.389 1.00 59.25 123 LEU A CA 1
ATOM 965 C C . LEU A 1 123 ? -17.254 12.944 12.437 1.00 59.25 123 LEU A C 1
ATOM 967 O O . LEU A 1 123 ? -17.462 11.758 12.683 1.00 59.25 123 LEU A O 1
ATOM 971 N N . ALA A 1 124 ? -16.627 13.324 11.323 1.00 67.00 124 ALA A N 1
ATOM 972 C CA . ALA A 1 124 ? -16.049 12.371 10.379 1.00 67.00 124 ALA A CA 1
ATOM 973 C C . ALA A 1 124 ? -14.837 11.644 10.988 1.00 67.00 124 ALA A C 1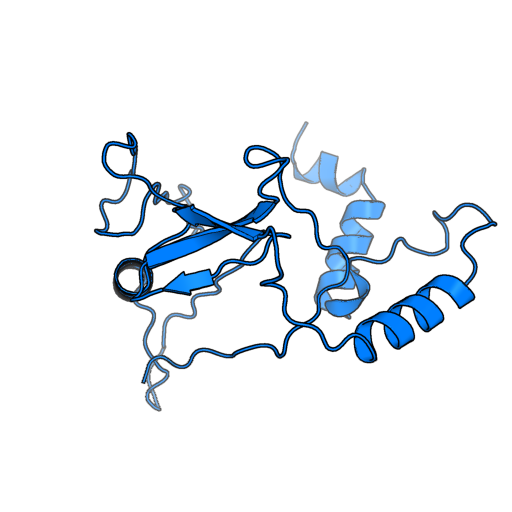
ATOM 975 O O . ALA A 1 124 ? -13.905 12.275 11.501 1.00 67.00 124 ALA A O 1
ATOM 976 N N . GLN A 1 125 ? -14.823 10.312 10.899 1.00 76.81 125 GLN A N 1
ATOM 977 C CA . GLN A 1 125 ? -13.708 9.496 11.370 1.00 76.81 125 GLN A CA 1
ATOM 978 C C . GLN A 1 125 ? -12.497 9.700 10.450 1.00 76.81 125 GLN A C 1
ATOM 980 O O . GLN A 1 125 ? -12.505 9.322 9.279 1.00 76.81 125 GLN A O 1
ATOM 985 N N . LYS A 1 126 ? -11.453 10.348 10.979 1.00 84.06 126 LYS A N 1
ATOM 986 C CA . LYS A 1 126 ? -10.222 10.635 10.236 1.00 84.06 126 LYS A CA 1
ATOM 987 C C . LYS A 1 126 ? -9.390 9.362 10.101 1.00 84.06 126 LYS A C 1
ATOM 989 O O . LYS A 1 126 ? -8.878 8.855 11.096 1.00 84.06 126 LYS A O 1
ATOM 994 N N . VAL A 1 127 ? -9.200 8.902 8.869 1.00 88.50 127 VAL A N 1
ATOM 995 C CA . VAL A 1 127 ? -8.269 7.818 8.536 1.00 88.50 127 VAL A CA 1
ATOM 996 C C . VAL A 1 127 ? -7.015 8.415 7.908 1.00 88.50 127 VAL A C 1
ATOM 998 O O . VAL A 1 127 ? -7.097 9.300 7.059 1.00 88.50 127 VAL A O 1
ATOM 1001 N N . ILE A 1 128 ? -5.850 7.957 8.361 1.00 89.62 128 ILE A N 1
ATOM 1002 C CA . ILE A 1 128 ? -4.550 8.329 7.800 1.00 89.62 128 ILE A CA 1
ATOM 1003 C C . ILE A 1 128 ? -3.995 7.082 7.123 1.00 89.62 128 ILE A C 1
ATOM 1005 O O . ILE A 1 128 ? -3.738 6.083 7.791 1.00 89.62 128 ILE A O 1
ATOM 1009 N N . LEU A 1 129 ? -3.837 7.147 5.803 1.00 90.06 129 LEU A N 1
ATOM 1010 C CA . LEU A 1 129 ? -3.157 6.118 5.032 1.00 90.06 129 LEU A CA 1
ATOM 1011 C C . LEU A 1 129 ? -1.684 6.504 4.904 1.00 90.06 129 LEU A C 1
ATOM 1013 O O . LEU A 1 129 ? -1.366 7.553 4.348 1.00 90.06 129 LEU A O 1
ATOM 1017 N N . THR A 1 130 ? -0.803 5.647 5.408 1.00 89.19 130 THR A N 1
ATOM 1018 C CA . THR A 1 130 ? 0.644 5.817 5.280 1.00 89.19 130 THR A CA 1
ATOM 1019 C C . THR A 1 130 ? 1.178 4.716 4.379 1.00 89.19 130 THR A C 1
ATOM 1021 O O . THR A 1 130 ? 1.171 3.549 4.763 1.00 89.19 130 THR A O 1
ATOM 1024 N N . ASP A 1 131 ? 1.631 5.088 3.186 1.00 87.19 131 ASP A N 1
ATOM 1025 C CA . ASP A 1 131 ? 2.333 4.181 2.283 1.00 87.19 131 ASP A CA 1
ATOM 1026 C C . ASP A 1 131 ? 3.831 4.203 2.608 1.00 87.19 131 ASP A C 1
ATOM 1028 O O . ASP A 1 131 ? 4.433 5.272 2.701 1.00 87.19 131 ASP A O 1
ATOM 1032 N N . LEU A 1 132 ? 4.414 3.026 2.831 1.00 86.94 132 LEU A N 1
ATOM 1033 C CA . LEU A 1 132 ? 5.820 2.860 3.216 1.00 86.94 132 LEU A CA 1
ATOM 1034 C C . LEU A 1 132 ? 6.705 2.425 2.040 1.00 86.94 132 LEU A C 1
ATOM 1036 O O . LEU A 1 132 ? 7.867 2.075 2.245 1.00 86.94 132 LEU A O 1
ATOM 1040 N N . ARG A 1 133 ? 6.163 2.381 0.819 1.00 81.06 133 ARG A N 1
ATOM 1041 C CA . ARG A 1 133 ? 6.897 1.930 -0.365 1.00 81.06 133 ARG A CA 1
ATOM 1042 C C . ARG A 1 133 ? 7.859 3.001 -0.869 1.00 81.06 133 ARG A C 1
ATOM 1044 O O . ARG A 1 133 ? 7.491 4.159 -1.031 1.00 81.06 133 ARG A O 1
ATOM 1051 N N . GLU A 1 134 ? 9.076 2.571 -1.188 1.00 76.44 134 GLU A N 1
ATOM 1052 C CA . GLU A 1 134 ? 10.024 3.362 -1.988 1.00 76.44 134 GLU A CA 1
ATOM 1053 C C . GLU A 1 134 ? 9.746 3.231 -3.496 1.00 76.44 134 GLU A C 1
ATOM 1055 O O . GLU A 1 134 ? 10.079 4.115 -4.279 1.00 76.44 134 GLU A O 1
ATOM 1060 N N . GLU A 1 135 ? 9.151 2.113 -3.919 1.00 77.00 135 GLU A N 1
ATOM 1061 C CA . GLU A 1 135 ? 8.867 1.814 -5.324 1.00 77.00 135 GLU A CA 1
ATOM 1062 C C . GLU A 1 135 ? 7.570 2.476 -5.815 1.00 77.00 135 GLU A C 1
ATOM 1064 O O . GLU A 1 135 ? 6.602 2.640 -5.070 1.00 77.00 135 GLU A O 1
ATOM 1069 N N . ALA A 1 136 ? 7.528 2.813 -7.106 1.00 77.75 136 ALA A N 1
ATOM 1070 C CA . ALA A 1 136 ? 6.327 3.343 -7.737 1.00 77.75 136 ALA A CA 1
ATOM 1071 C C . ALA A 1 136 ? 5.272 2.243 -7.933 1.00 77.75 136 ALA A C 1
ATOM 1073 O O . ALA A 1 136 ? 5.554 1.175 -8.486 1.00 77.75 136 ALA A O 1
ATOM 1074 N N . ALA A 1 137 ? 4.036 2.547 -7.540 1.00 83.75 137 ALA A N 1
ATOM 1075 C CA . ALA A 1 137 ? 2.870 1.717 -7.801 1.00 83.75 137 ALA A CA 1
ATOM 1076 C C . ALA A 1 137 ? 2.046 2.308 -8.944 1.00 83.75 137 ALA A C 1
ATOM 1078 O O . ALA A 1 137 ? 1.671 3.479 -8.904 1.00 83.75 137 ALA A O 1
ATOM 1079 N N . VAL A 1 138 ? 1.740 1.487 -9.943 1.00 86.75 138 VAL A N 1
ATOM 1080 C CA . VAL A 1 138 ? 0.942 1.873 -11.110 1.00 86.75 138 VAL A CA 1
ATOM 1081 C C . VAL A 1 138 ? -0.392 1.151 -11.043 1.00 86.75 138 VAL A C 1
ATOM 1083 O O . VAL A 1 138 ? -0.424 -0.058 -10.840 1.00 86.75 138 VAL A O 1
ATOM 1086 N N . TYR A 1 139 ? -1.492 1.873 -11.227 1.00 89.50 139 TYR A N 1
ATOM 1087 C CA . TYR A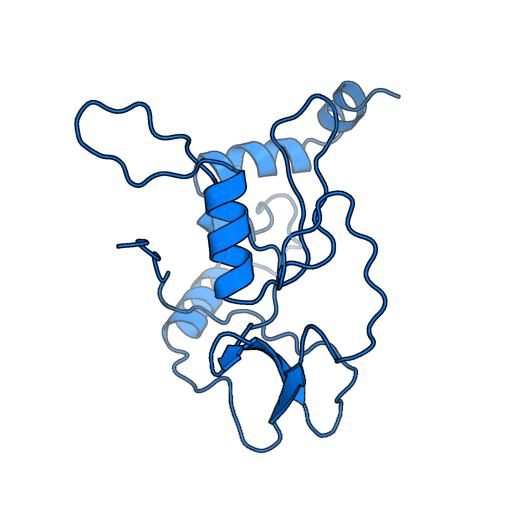 1 139 ? -2.817 1.271 -11.338 1.00 89.50 139 TYR A CA 1
ATOM 1088 C C . TYR A 1 139 ? -3.261 1.278 -12.797 1.00 89.50 139 TYR A C 1
ATOM 1090 O O . TYR A 1 139 ? -3.276 2.331 -13.430 1.00 89.50 139 TYR A O 1
ATOM 1098 N N . ILE A 1 140 ? -3.637 0.112 -13.314 1.00 89.00 140 ILE A N 1
ATOM 1099 C CA . ILE A 1 140 ? -4.251 -0.042 -14.637 1.00 89.00 140 ILE A CA 1
ATOM 1100 C C . ILE A 1 140 ? -5.613 -0.676 -14.410 1.00 89.00 140 ILE A C 1
ATOM 1102 O O . ILE A 1 140 ? -5.692 -1.744 -13.805 1.00 89.00 140 ILE A O 1
ATOM 1106 N N . ASP A 1 141 ? -6.668 0.020 -14.831 1.00 91.12 141 ASP A N 1
ATOM 1107 C CA . ASP A 1 141 ? -8.060 -0.400 -14.624 1.00 91.12 141 ASP A CA 1
ATOM 1108 C C . ASP A 1 141 ? -8.349 -0.808 -13.162 1.00 91.12 141 ASP A C 1
ATOM 1110 O O . ASP A 1 141 ? -8.866 -1.875 -12.841 1.00 91.12 141 ASP A O 1
ATOM 1114 N N . GLY A 1 142 ? -7.864 0.009 -12.223 1.00 90.38 142 GLY A N 1
ATOM 1115 C CA . GLY A 1 142 ? -8.021 -0.234 -10.787 1.00 90.38 142 GLY A CA 1
ATOM 1116 C C . GLY A 1 142 ? -7.177 -1.366 -10.191 1.00 90.38 142 GLY A C 1
ATOM 1117 O O . GLY A 1 142 ? -7.192 -1.535 -8.967 1.00 90.38 142 GLY A O 1
ATOM 1118 N N . THR A 1 143 ? -6.401 -2.086 -11.002 1.00 92.38 143 THR A N 1
ATOM 1119 C CA . THR A 1 143 ? -5.526 -3.184 -10.570 1.00 92.38 143 THR A CA 1
ATOM 1120 C C . THR A 1 143 ? -4.097 -2.683 -10.333 1.00 92.38 143 THR A C 1
ATOM 1122 O O . THR A 1 143 ? -3.558 -1.975 -11.184 1.00 92.38 143 THR A O 1
ATOM 1125 N N . PRO A 1 144 ? -3.461 -3.021 -9.194 1.00 93.19 144 PRO A N 1
ATOM 1126 C CA . PRO A 1 144 ? -2.132 -2.530 -8.850 1.00 93.19 144 PRO A CA 1
ATOM 1127 C C . PRO A 1 144 ? -1.000 -3.347 -9.492 1.00 93.19 144 PRO A C 1
ATOM 1129 O O . PRO A 1 144 ? -0.952 -4.579 -9.410 1.00 93.19 144 PRO A O 1
ATOM 1132 N N . PHE A 1 145 ? -0.007 -2.635 -10.017 1.00 90.69 145 PHE A N 1
ATOM 1133 C CA . PHE A 1 145 ? 1.230 -3.152 -10.594 1.00 90.69 145 PHE A CA 1
ATOM 1134 C C . PHE A 1 145 ? 2.447 -2.435 -10.013 1.00 90.69 145 PHE A C 1
ATOM 1136 O O . PHE A 1 145 ? 2.377 -1.284 -9.579 1.00 90.69 145 PHE A O 1
ATOM 1143 N N . VAL A 1 146 ? 3.581 -3.121 -10.051 1.00 88.62 146 VAL A N 1
ATOM 1144 C CA . VAL A 1 146 ? 4.901 -2.577 -9.753 1.00 88.62 146 VAL A CA 1
ATOM 1145 C C . VAL A 1 146 ? 5.771 -2.626 -11.002 1.00 88.62 146 VAL A C 1
ATOM 1147 O O . VAL A 1 146 ? 5.716 -3.586 -11.774 1.00 88.62 146 VAL A O 1
ATOM 1150 N N . ILE A 1 147 ? 6.581 -1.590 -11.194 1.00 86.56 147 ILE A N 1
ATOM 1151 C CA . ILE A 1 147 ? 7.523 -1.508 -12.310 1.00 86.56 147 ILE A CA 1
ATOM 1152 C C 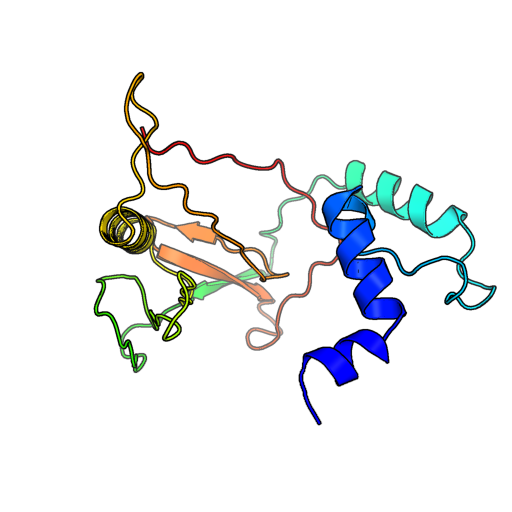. ILE A 1 147 ? 8.780 -2.314 -11.968 1.00 86.56 147 ILE A C 1
ATOM 1154 O O . ILE A 1 147 ? 9.311 -2.221 -10.860 1.00 86.56 147 ILE A O 1
ATOM 1158 N N . ARG A 1 148 ? 9.265 -3.105 -12.923 1.00 86.44 148 ARG A N 1
ATOM 1159 C CA . ARG A 1 148 ? 10.523 -3.859 -12.836 1.00 86.44 148 ARG A CA 1
ATOM 1160 C C . ARG A 1 148 ? 11.347 -3.642 -14.101 1.00 86.44 148 ARG A C 1
ATOM 1162 O O . ARG A 1 148 ? 10.805 -3.263 -15.139 1.00 86.44 148 ARG A O 1
ATOM 1169 N N . GLU A 1 149 ? 12.647 -3.896 -14.026 1.00 84.38 149 GLU A N 1
ATOM 1170 C CA . GLU A 1 149 ? 13.500 -3.961 -15.214 1.00 84.38 149 GLU A CA 1
ATOM 1171 C C . GLU A 1 149 ? 13.329 -5.315 -15.906 1.00 84.38 149 GLU A C 1
ATOM 1173 O O . GLU A 1 149 ? 13.371 -6.360 -15.260 1.00 84.38 149 GLU A O 1
ATOM 1178 N N . LEU A 1 150 ? 13.188 -5.312 -17.231 1.00 85.69 150 LEU A N 1
ATOM 1179 C CA . LEU A 1 150 ? 13.035 -6.512 -18.058 1.00 85.69 150 LEU A CA 1
ATOM 1180 C C . LEU A 1 150 ? 14.181 -7.506 -17.839 1.00 85.69 150 LEU A C 1
ATOM 1182 O O . LEU A 1 150 ? 13.949 -8.706 -17.744 1.00 85.69 150 LEU A O 1
ATOM 1186 N N . ASN A 1 151 ? 15.408 -6.994 -17.724 1.00 85.12 151 ASN A N 1
ATOM 1187 C CA . ASN A 1 151 ? 16.609 -7.812 -17.552 1.00 85.12 151 ASN A CA 1
ATOM 1188 C C . ASN A 1 151 ? 16.819 -8.271 -16.099 1.00 85.12 151 ASN A C 1
ATOM 1190 O O . ASN A 1 151 ? 17.659 -9.132 -15.849 1.00 85.12 151 ASN A O 1
ATOM 1194 N N . LYS A 1 152 ? 16.081 -7.693 -15.142 1.00 84.62 152 LYS A N 1
ATOM 1195 C CA . LYS A 1 152 ? 16.153 -7.997 -13.705 1.00 84.62 152 LYS A CA 1
ATOM 1196 C C . LYS A 1 152 ? 14.742 -8.026 -13.096 1.00 84.62 152 LYS A C 1
ATOM 1198 O O . LYS A 1 152 ? 14.422 -7.241 -12.203 1.00 84.62 152 LYS A O 1
ATOM 1203 N N . PRO A 1 153 ? 13.863 -8.925 -13.571 1.00 81.62 153 PRO A N 1
ATOM 1204 C CA . PRO A 1 153 ? 12.426 -8.862 -13.290 1.00 81.62 153 PRO A CA 1
ATOM 1205 C C . PRO A 1 153 ? 12.069 -9.166 -11.827 1.00 81.62 153 PRO A C 1
ATOM 1207 O O . PRO A 1 153 ? 10.984 -8.815 -11.358 1.00 81.62 153 PRO A O 1
ATOM 1210 N N . VAL A 1 154 ? 12.973 -9.833 -11.105 1.00 82.44 154 VAL A N 1
ATOM 1211 C CA . VAL A 1 154 ? 12.812 -10.201 -9.692 1.00 82.44 154 VAL A CA 1
ATOM 1212 C C . VAL A 1 154 ? 13.373 -9.150 -8.736 1.00 82.44 154 VAL A C 1
ATOM 1214 O O . VAL A 1 154 ? 12.950 -9.101 -7.580 1.00 82.44 154 VAL A O 1
ATOM 1217 N N . ASP A 1 155 ? 14.258 -8.278 -9.216 1.00 79.75 155 ASP A N 1
ATOM 1218 C CA . ASP A 1 155 ? 14.908 -7.274 -8.383 1.00 79.75 155 ASP A CA 1
ATOM 1219 C C . ASP A 1 155 ? 13.956 -6.113 -8.111 1.00 79.75 155 ASP A C 1
ATOM 1221 O O . ASP A 1 155 ? 13.129 -5.727 -8.945 1.00 79.75 155 ASP A O 1
ATOM 1225 N N . THR A 1 156 ? 14.035 -5.555 -6.906 1.00 72.81 156 THR A N 1
ATOM 1226 C CA . THR A 1 156 ? 13.304 -4.329 -6.576 1.00 72.81 156 THR A CA 1
ATOM 1227 C C . THR A 1 156 ? 13.957 -3.157 -7.271 1.00 72.81 156 THR A C 1
ATOM 1229 O O . THR A 1 156 ? 15.117 -2.834 -7.017 1.00 72.81 156 THR A O 1
ATOM 1232 N N . LEU A 1 157 ? 13.180 -2.513 -8.138 1.00 70.62 157 LEU A N 1
ATOM 1233 C CA . LEU A 1 157 ? 13.610 -1.330 -8.851 1.00 70.62 157 LEU A CA 1
ATOM 1234 C C . LEU A 1 157 ? 13.629 -0.145 -7.883 1.00 70.62 157 LEU A C 1
ATOM 1236 O O . LEU A 1 157 ? 12.593 0.436 -7.559 1.00 70.62 157 LEU A O 1
ATOM 1240 N N . LYS A 1 158 ? 14.822 0.182 -7.385 1.00 66.31 158 LYS A N 1
ATOM 1241 C CA . LYS A 1 158 ? 15.039 1.300 -6.467 1.00 66.31 158 LYS A CA 1
ATOM 1242 C C . LYS A 1 158 ? 15.260 2.577 -7.260 1.00 66.31 158 LYS A C 1
ATOM 1244 O O . LYS A 1 158 ? 16.380 2.875 -7.665 1.00 66.31 158 LYS A O 1
ATOM 1249 N N . HIS A 1 159 ? 14.204 3.353 -7.450 1.00 64.69 159 HIS A N 1
ATOM 1250 C CA . HIS A 1 159 ? 14.362 4.718 -7.922 1.00 64.69 159 HIS A CA 1
ATOM 1251 C C . HIS A 1 159 ? 14.468 5.667 -6.731 1.00 64.69 159 HIS A C 1
ATOM 1253 O O . HIS A 1 159 ? 13.470 6.051 -6.126 1.00 64.69 159 HIS A O 1
ATOM 1259 N N . VAL A 1 160 ? 15.693 6.049 -6.386 1.00 56.81 160 VAL A N 1
ATOM 1260 C CA . VAL A 1 160 ? 15.933 7.007 -5.305 1.00 56.81 160 VAL A CA 1
ATOM 1261 C C . VAL A 1 160 ? 15.731 8.428 -5.838 1.00 56.81 160 VAL A C 1
ATOM 1263 O O . VAL A 1 160 ? 16.236 8.775 -6.905 1.00 56.81 160 VAL A O 1
ATOM 1266 N N . GLY A 1 161 ? 14.999 9.265 -5.099 1.00 52.53 161 GLY A N 1
ATOM 1267 C CA . GLY A 1 161 ? 14.826 10.679 -5.445 1.00 52.53 161 GLY A CA 1
ATOM 1268 C C . GLY A 1 161 ? 13.856 10.954 -6.600 1.00 52.53 161 GLY A C 1
ATOM 1269 O O . GLY A 1 161 ? 14.002 11.976 -7.269 1.00 52.53 161 GLY A O 1
ATOM 1270 N N . ILE A 1 162 ? 12.879 10.071 -6.845 1.00 54.81 162 ILE A N 1
ATOM 1271 C CA . ILE A 1 162 ? 11.696 10.423 -7.642 1.00 54.81 162 ILE A CA 1
ATOM 1272 C C . ILE A 1 162 ? 10.744 11.226 -6.758 1.00 54.81 162 ILE A C 1
ATOM 1274 O O . ILE A 1 162 ? 10.264 10.738 -5.738 1.00 54.81 162 ILE A O 1
ATOM 1278 N N . THR A 1 163 ? 10.435 12.447 -7.178 1.00 48.12 163 THR A N 1
ATOM 1279 C CA . THR A 1 163 ? 9.383 13.278 -6.586 1.00 48.12 163 THR A CA 1
ATOM 1280 C C . THR A 1 163 ? 8.275 13.483 -7.608 1.00 48.12 163 THR A C 1
ATOM 1282 O O . THR A 1 163 ? 8.530 13.990 -8.696 1.00 48.12 163 THR A O 1
ATOM 1285 N N . GLY A 1 164 ? 7.047 13.096 -7.262 1.00 48.00 164 GLY A N 1
ATOM 1286 C CA . GLY A 1 164 ? 5.839 13.428 -8.019 1.00 48.00 164 GLY A CA 1
ATOM 1287 C C . GLY A 1 164 ? 4.973 14.433 -7.251 1.00 48.00 164 GLY A C 1
ATOM 1288 O O . GLY A 1 164 ? 5.125 14.551 -6.031 1.00 48.00 164 GLY A O 1
ATOM 1289 N N . PRO A 1 165 ? 4.064 15.165 -7.920 1.00 43.22 165 PRO A N 1
ATOM 1290 C CA . PRO A 1 165 ? 3.095 15.998 -7.220 1.00 43.22 165 PRO A CA 1
ATOM 1291 C C . PRO A 1 165 ? 2.281 15.138 -6.244 1.00 43.22 165 PRO A C 1
ATOM 1293 O O . PRO A 1 165 ? 1.773 14.073 -6.606 1.00 43.22 165 PRO A O 1
ATOM 1296 N N . VAL A 1 166 ? 2.158 15.598 -4.994 1.00 39.22 166 VAL A N 1
ATOM 1297 C CA . VAL A 1 166 ? 1.295 14.953 -3.997 1.00 39.22 166 VAL A CA 1
ATOM 1298 C C . VAL A 1 166 ? -0.131 14.991 -4.531 1.00 39.22 166 VAL A C 1
ATOM 1300 O O . VAL A 1 166 ? -0.760 16.043 -4.597 1.00 39.22 166 VAL A O 1
ATOM 1303 N N . SER A 1 167 ? -0.631 13.829 -4.934 1.00 36.59 167 SER A N 1
ATOM 1304 C CA . SER A 1 167 ? -1.997 13.676 -5.417 1.00 36.59 167 SER A CA 1
ATOM 1305 C C . SER A 1 167 ? -2.896 13.470 -4.202 1.00 36.59 167 SER A C 1
ATOM 1307 O O . SER A 1 167 ? -2.907 12.391 -3.608 1.00 36.59 167 SER A O 1
ATOM 1309 N N . SER A 1 168 ? -3.609 14.513 -3.770 1.00 32.72 168 SER A N 1
ATOM 1310 C CA . SER A 1 168 ? -4.630 14.361 -2.733 1.00 32.72 168 SER A CA 1
ATOM 1311 C C . SER A 1 168 ? -5.883 13.754 -3.355 1.00 32.72 168 SER A C 1
ATOM 1313 O O . SER A 1 168 ? -6.597 14.427 -4.096 1.00 32.72 168 SER A O 1
ATOM 1315 N N . TRP A 1 169 ? -6.164 12.495 -3.045 1.00 36.78 169 TRP A N 1
ATOM 1316 C CA . TRP A 1 169 ? -7.423 11.869 -3.428 1.00 36.78 169 TRP A CA 1
ATOM 1317 C C . TRP A 1 169 ? -8.534 12.376 -2.502 1.00 36.78 169 TRP A C 1
ATOM 1319 O O . TRP A 1 169 ? -8.545 12.063 -1.309 1.00 36.78 169 TRP A O 1
ATOM 1329 N N . ARG A 1 170 ? -9.461 13.177 -3.036 1.00 30.58 170 ARG A N 1
ATOM 1330 C CA . ARG A 1 170 ? -10.806 13.294 -2.464 1.00 30.58 170 ARG A CA 1
ATOM 1331 C C . ARG A 1 170 ? -11.633 12.159 -3.051 1.00 30.58 170 ARG A C 1
ATOM 1333 O O . ARG A 1 170 ? -11.615 11.935 -4.255 1.00 30.58 170 ARG A O 1
ATOM 1340 N N . LEU A 1 171 ? -12.277 11.399 -2.175 1.00 35.84 171 LEU A N 1
ATOM 1341 C CA . LEU A 1 171 ? -13.398 10.571 -2.582 1.00 35.84 171 LEU A CA 1
ATOM 1342 C C . LEU A 1 171 ? -14.585 11.527 -2.661 1.00 35.84 171 LEU A C 1
ATOM 1344 O O . LEU A 1 171 ? -15.026 12.012 -1.616 1.00 35.84 171 LEU A O 1
ATOM 1348 N N . ASP A 1 172 ? -14.982 11.859 -3.885 1.00 34.94 172 ASP A N 1
ATOM 1349 C CA . ASP A 1 172 ? -16.239 12.549 -4.174 1.00 34.94 172 ASP A CA 1
ATOM 1350 C C . ASP A 1 172 ? -17.425 11.600 -3.933 1.00 34.94 172 ASP A C 1
ATOM 1352 O O . ASP A 1 172 ? -17.287 10.387 -4.242 1.00 34.94 172 ASP A O 1
#

Radius of gyration: 20.08 Å; chains: 1; bounding box: 55×40×52 Å

Sequence (172 aa):
MTFKSWLHQRPEVQAIKWSIRLRPGRFFTIPEGLRTPQESQHGDAVMEATVRVRNGSVLGKGSILKMYFFPGQRTSSHIQIHGAPNVYKVDGYPVYSMATPTIAGAKEVLAYLKAKPKIEGSLAQKVILTDLREEAAVYIDGTPFVIRELNKPVDTLKHVGITGPVSSWRLD

Organism: Salix viminalis (NCBI:txid40686)

Secondary structure (DSSP, 8-state):
--HHHHHHT-HHHHHHHHHHHH-GGGTTSPPGGGS-TT--THHHHHHHHHHHH----SS-TTEEEEESS-TT-----SEEETTEEEEEE-TTSS-EE--PPPHHHHHHHHHHTT-----TT------------SSPEEEETTEEEEEEETTBTTS----TT-----------

InterPro domains:
  IPR029021 Protein-tyrosine phosphatase-like [G3DSA:3.90.190.10] (66-168)
  IPR029021 Protein-tyrosine phosphatase-like [SSF52799] (48-158)
  IPR050561 Protein Tyrosine Phosphatase [PTHR23339] (14-166)